Protein AF-M5XMI4-F1 (afdb_monomer_lite)

Radius of gyration: 26.59 Å; chains: 1; bounding box: 48×31×84 Å

Sequence (98 aa):
MRSLKWIIACLTLFVLSQSRGSVSTDLVEETCHKTTNYDLCVSSLKSDPRSSTADVKGLARIALDQTLTNSVDAQARIARLFNETSDEYTRKRLRIYL

Foldseek 3Di:
DVVVVVVVVVVVVVVVVPPPPPPPPQQQQVLLVPDPHNVCSNVQLVVDPQSNPDDPVRSVVSVVVSVVVVVVVVLVVLVVCLVPDPDPVSVVVSVVSD

pLDDT: mean 88.67, std 15.13, range [45.53, 98.5]

InterPro domains:
  IPR006501 Pectinesterase inhibitor domain [PF04043] (26-89)
  IPR006501 Pectinesterase inhibitor domain [TIGR01614] (7-94)
  IPR035513 Invertase/pectin methylesterase inhibitor domain superfamily [G3DSA:1.20.140.40] (23-97)
  IPR035513 Invertase/pectin methylesterase inhibitor domain superfamily [SSF101148] 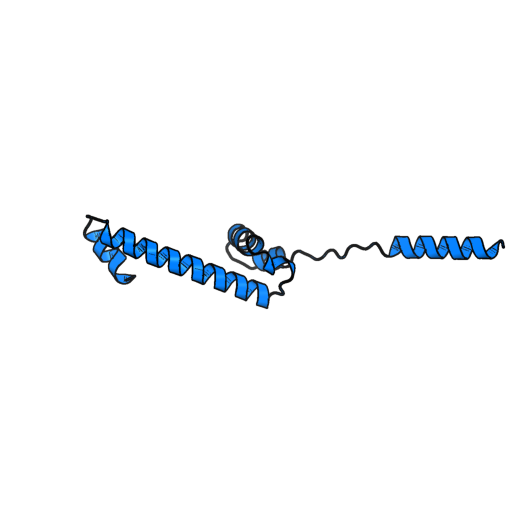(25-95)

Structure (mmCIF, N/CA/C/O backbone):
data_AF-M5XMI4-F1
#
_entry.id   AF-M5XMI4-F1
#
loop_
_atom_site.group_PDB
_atom_site.id
_atom_site.type_symbol
_atom_site.label_atom_id
_atom_site.label_alt_id
_atom_site.label_comp_id
_atom_site.label_asym_id
_atom_site.label_entity_id
_atom_site.label_seq_id
_atom_site.pdbx_PDB_ins_code
_atom_site.Cartn_x
_atom_site.Cartn_y
_atom_site.Cartn_z
_atom_site.occupancy
_atom_site.B_iso_or_equiv
_atom_site.auth_seq_id
_atom_site.auth_comp_id
_atom_site.auth_asym_id
_atom_site.auth_atom_id
_atom_site.pdbx_PDB_model_num
ATOM 1 N N . MET A 1 1 ? 24.336 -20.200 -56.105 1.00 56.19 1 MET A N 1
ATOM 2 C CA . MET A 1 1 ? 23.753 -21.232 -55.205 1.00 56.19 1 MET A CA 1
ATOM 3 C C . MET A 1 1 ? 24.583 -21.497 -53.949 1.00 56.19 1 MET A C 1
ATOM 5 O O . MET A 1 1 ? 24.004 -21.648 -52.883 1.00 56.19 1 MET A O 1
ATOM 9 N N . ARG A 1 2 ? 25.921 -21.549 -54.034 1.00 60.38 2 ARG A N 1
ATOM 10 C CA . ARG A 1 2 ? 26.793 -21.823 -52.876 1.00 60.38 2 ARG A CA 1
ATOM 11 C C . ARG A 1 2 ? 26.808 -20.677 -51.854 1.00 60.38 2 ARG A C 1
ATOM 13 O O . ARG A 1 2 ? 26.706 -20.948 -50.670 1.00 60.38 2 ARG A O 1
ATOM 20 N N . SER A 1 3 ? 26.823 -19.425 -52.316 1.00 64.56 3 SER A N 1
ATOM 21 C CA . SER A 1 3 ? 26.779 -18.195 -51.502 1.00 64.56 3 SER A CA 1
ATOM 22 C C . SER A 1 3 ? 25.441 -17.951 -50.790 1.00 64.56 3 SER A C 1
ATOM 24 O O . SER A 1 3 ? 25.423 -17.424 -49.684 1.00 64.56 3 SER A O 1
ATOM 26 N N . LEU A 1 4 ? 24.325 -18.403 -51.374 1.00 70.06 4 LEU A N 1
ATOM 27 C CA . LEU A 1 4 ? 22.985 -18.257 -50.790 1.00 70.06 4 LEU A CA 1
ATOM 28 C C . LEU A 1 4 ? 22.834 -19.063 -49.487 1.00 70.06 4 LEU A C 1
ATOM 30 O O . LEU A 1 4 ? 22.165 -18.620 -48.561 1.00 70.06 4 LEU A O 1
ATOM 34 N N . LYS A 1 5 ? 23.523 -20.208 -49.385 1.00 76.44 5 LYS A N 1
ATOM 35 C CA . LYS A 1 5 ? 23.541 -21.040 -48.172 1.00 76.44 5 LYS A CA 1
ATOM 36 C C . LYS A 1 5 ? 24.212 -20.336 -46.988 1.00 76.44 5 LYS A C 1
ATOM 38 O O . LYS A 1 5 ? 23.747 -20.485 -45.865 1.00 76.44 5 LYS A O 1
ATOM 43 N N . TRP A 1 6 ? 25.250 -19.535 -47.240 1.00 77.38 6 TRP A N 1
ATOM 44 C CA . TRP A 1 6 ? 25.931 -18.753 -46.201 1.00 77.38 6 TRP A CA 1
ATOM 45 C C . TRP A 1 6 ? 25.089 -17.566 -45.739 1.00 77.38 6 TRP A C 1
ATOM 47 O O . TRP A 1 6 ? 25.042 -17.282 -44.550 1.00 77.38 6 TRP A O 1
ATOM 57 N N . ILE A 1 7 ? 24.367 -16.920 -46.660 1.00 81.00 7 ILE A N 1
ATOM 58 C CA . ILE A 1 7 ? 23.439 -15.829 -46.329 1.00 81.00 7 ILE A CA 1
ATOM 59 C C . ILE A 1 7 ? 22.302 -16.345 -45.440 1.00 81.00 7 ILE A C 1
ATOM 61 O O . ILE A 1 7 ? 22.018 -15.739 -44.411 1.00 81.00 7 ILE A O 1
ATOM 65 N N . ILE A 1 8 ? 21.701 -17.490 -45.786 1.00 81.12 8 ILE A N 1
ATOM 66 C CA . ILE A 1 8 ? 20.649 -18.122 -44.976 1.00 81.12 8 ILE A CA 1
ATOM 67 C C . ILE A 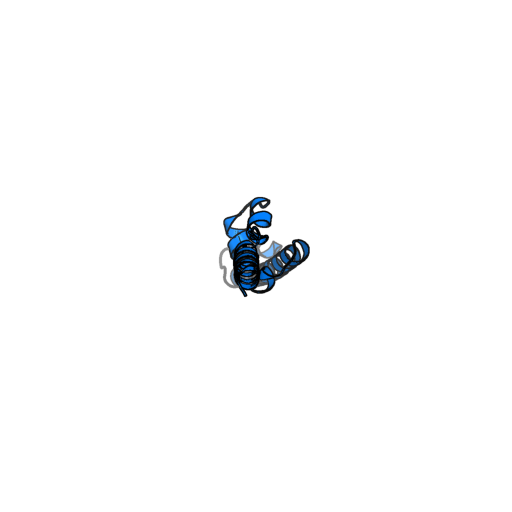1 8 ? 21.199 -18.535 -43.603 1.00 81.12 8 ILE A C 1
ATOM 69 O O . ILE A 1 8 ? 20.560 -18.252 -42.595 1.00 81.12 8 ILE A O 1
ATOM 73 N N . ALA A 1 9 ? 22.401 -19.120 -43.549 1.00 81.38 9 ALA A N 1
ATOM 74 C CA . ALA A 1 9 ? 23.050 -19.484 -42.289 1.00 81.38 9 ALA A CA 1
ATOM 75 C C . ALA A 1 9 ? 23.315 -18.256 -41.392 1.00 81.38 9 ALA A C 1
ATOM 77 O O . ALA A 1 9 ? 23.009 -18.282 -40.198 1.00 81.38 9 ALA A O 1
ATOM 78 N N . CYS A 1 10 ? 23.804 -17.151 -41.964 1.00 77.06 10 CYS A N 1
ATOM 79 C CA . CYS A 1 10 ? 24.004 -15.893 -41.242 1.00 77.06 10 CYS A CA 1
ATOM 80 C C . CYS A 1 10 ? 22.685 -15.285 -40.749 1.00 77.06 10 CYS A C 1
ATOM 82 O O . CYS A 1 10 ? 22.615 -14.845 -39.606 1.00 77.06 10 CYS A O 1
ATOM 84 N N . LEU A 1 11 ? 21.633 -15.296 -41.574 1.00 74.19 11 LEU A N 1
ATOM 85 C CA . LEU A 1 11 ? 20.298 -14.831 -41.183 1.00 74.19 11 LEU A CA 1
ATOM 86 C C . LEU A 1 11 ? 19.729 -15.664 -40.029 1.00 74.19 11 LEU A C 1
ATOM 88 O O . LEU A 1 11 ? 19.205 -15.096 -39.075 1.00 74.19 11 LEU A O 1
ATOM 92 N N . THR A 1 12 ? 19.892 -16.990 -40.055 1.00 71.06 12 THR A N 1
ATOM 93 C CA . THR A 1 12 ? 19.442 -17.862 -38.957 1.00 71.06 12 THR A CA 1
ATOM 94 C C . THR A 1 12 ? 20.230 -17.634 -37.664 1.00 71.06 12 THR A C 1
ATOM 96 O O . THR A 1 12 ? 19.638 -17.605 -36.588 1.00 71.06 12 THR A O 1
ATOM 99 N N . LEU A 1 13 ? 21.543 -17.392 -37.754 1.00 67.94 13 LEU A N 1
ATOM 100 C CA . LEU A 1 13 ? 22.385 -17.056 -36.600 1.00 67.94 13 LEU A CA 1
ATOM 101 C C . LEU A 1 13 ? 22.037 -15.680 -36.015 1.00 67.94 13 LEU A C 1
ATOM 103 O O . LEU A 1 13 ? 22.020 -15.515 -34.798 1.00 67.94 13 LEU A O 1
ATOM 107 N N . PHE A 1 14 ? 21.719 -14.703 -36.868 1.00 67.44 14 PHE A N 1
ATOM 108 C CA . PHE A 1 14 ? 21.311 -13.368 -36.436 1.00 67.44 14 PHE A CA 1
ATOM 109 C C . PHE A 1 14 ? 19.961 -13.398 -35.707 1.00 67.44 14 PHE A C 1
ATOM 111 O O . PHE A 1 14 ? 19.834 -12.792 -34.649 1.00 67.44 14 PHE A O 1
ATOM 118 N N . VAL A 1 15 ? 18.985 -14.168 -36.204 1.00 66.06 15 VAL A N 1
ATOM 119 C CA . VAL A 1 15 ? 17.677 -14.346 -35.544 1.00 66.06 15 VAL A CA 1
ATOM 120 C C . VAL A 1 15 ? 17.812 -15.048 -34.184 1.00 66.06 15 VAL A C 1
ATOM 122 O O . VAL A 1 15 ? 17.158 -14.636 -33.229 1.00 66.06 15 VAL A O 1
ATOM 125 N N . LEU A 1 16 ? 18.703 -16.040 -34.053 1.00 58.75 16 LEU A N 1
ATOM 126 C CA . LEU A 1 16 ? 18.988 -16.712 -32.773 1.00 58.75 16 LEU A CA 1
ATOM 127 C C . LEU A 1 16 ? 19.711 -15.806 -31.756 1.00 58.75 16 LEU A C 1
ATOM 129 O O . LEU A 1 16 ? 19.562 -15.997 -30.554 1.00 58.75 16 LEU A O 1
ATOM 133 N N . SER A 1 17 ? 20.465 -14.801 -32.211 1.00 60.72 17 SER A N 1
ATOM 134 C CA . SER A 1 17 ? 21.152 -13.836 -31.332 1.00 60.72 17 SER A CA 1
ATOM 135 C C . SER A 1 17 ? 20.193 -12.825 -30.678 1.00 60.72 17 SER A C 1
ATOM 137 O O . SER A 1 17 ? 20.503 -12.239 -29.638 1.00 60.72 17 SER A O 1
ATOM 139 N N . GLN A 1 18 ? 19.007 -12.629 -31.266 1.00 59.38 18 GLN A N 1
ATOM 140 C CA . GLN A 1 18 ? 18.020 -11.636 -30.828 1.00 59.38 18 GLN A CA 1
ATOM 141 C C . GLN A 1 18 ? 17.128 -12.122 -29.675 1.00 59.38 18 GLN A C 1
ATOM 143 O O . GLN A 1 18 ? 16.389 -11.319 -29.111 1.00 59.38 18 GLN A O 1
ATOM 148 N N . SER A 1 19 ? 17.214 -13.390 -29.253 1.00 52.19 19 SER A N 1
ATOM 149 C CA . SER A 1 19 ? 16.505 -13.889 -28.066 1.00 52.19 19 SER A CA 1
ATOM 150 C C . SER A 1 19 ? 17.213 -13.493 -26.764 1.00 52.19 19 SER A C 1
ATOM 152 O O . SER A 1 19 ? 17.394 -14.308 -25.860 1.00 52.19 19 SER A O 1
ATOM 154 N N . ARG A 1 20 ? 17.633 -12.230 -26.645 1.00 51.34 20 ARG A N 1
ATOM 155 C CA . ARG A 1 20 ? 17.868 -11.631 -25.331 1.00 51.34 20 ARG A CA 1
ATOM 156 C C . ARG A 1 20 ? 16.496 -11.260 -24.799 1.00 51.34 20 ARG A C 1
ATOM 158 O O . ARG A 1 20 ? 15.991 -10.180 -25.090 1.00 51.34 20 ARG A O 1
ATOM 165 N N . GLY A 1 21 ? 15.878 -12.179 -24.057 1.00 50.78 21 GLY A N 1
ATOM 166 C CA . GLY A 1 21 ? 14.792 -11.798 -23.164 1.00 50.78 21 GLY A CA 1
ATOM 167 C C . GLY A 1 21 ? 15.299 -10.627 -22.333 1.00 50.78 21 GLY A C 1
ATOM 168 O O . GLY A 1 21 ? 16.348 -10.734 -21.696 1.00 50.78 21 GLY A O 1
ATOM 169 N N . SER A 1 22 ? 14.628 -9.481 -22.424 1.00 47.09 22 SER A N 1
ATOM 170 C CA . SER A 1 22 ? 14.888 -8.380 -21.511 1.00 47.09 22 SER A CA 1
ATOM 171 C C . SER A 1 22 ? 14.749 -8.955 -20.110 1.00 47.09 22 SER A C 1
ATOM 173 O O . SER A 1 22 ? 13.662 -9.398 -19.741 1.00 47.09 22 SER A O 1
ATOM 175 N N . VAL A 1 23 ? 15.834 -8.984 -19.339 1.00 45.53 23 VAL A N 1
ATOM 176 C CA . VAL A 1 23 ? 15.724 -9.114 -17.889 1.00 45.53 23 VAL A CA 1
ATOM 177 C C . VAL A 1 23 ? 15.093 -7.800 -17.442 1.00 45.53 23 VAL A C 1
ATOM 179 O O . VAL A 1 23 ? 15.787 -6.856 -17.083 1.00 45.53 23 VAL A O 1
ATOM 182 N N . SER A 1 24 ? 13.775 -7.678 -17.599 1.00 55.78 24 SER A N 1
ATOM 183 C CA . SER A 1 24 ? 13.019 -6.663 -16.893 1.00 55.78 24 SER A CA 1
ATOM 184 C C . SER A 1 24 ? 13.105 -7.093 -15.441 1.00 55.78 24 SER A C 1
ATOM 186 O O . SER A 1 24 ? 12.424 -8.033 -15.034 1.00 55.78 24 SER A O 1
ATOM 188 N N . THR A 1 25 ? 14.015 -6.483 -14.685 1.00 63.19 25 THR A N 1
ATOM 189 C CA . THR A 1 25 ? 13.924 -6.504 -13.229 1.00 63.19 25 THR A CA 1
ATOM 190 C C . THR A 1 25 ? 12.493 -6.134 -12.877 1.00 63.19 25 THR A C 1
ATOM 192 O O . THR A 1 25 ? 11.980 -5.130 -13.376 1.00 63.19 25 THR A O 1
ATOM 195 N N . ASP A 1 26 ? 11.825 -6.994 -12.112 1.00 88.25 26 ASP A N 1
ATOM 196 C CA . ASP A 1 26 ? 10.454 -6.754 -11.689 1.00 88.25 26 ASP A CA 1
ATOM 197 C C . ASP A 1 26 ? 10.431 -5.419 -10.933 1.00 88.25 26 ASP A C 1
ATOM 199 O O . ASP A 1 26 ? 11.013 -5.287 -9.854 1.00 88.25 26 ASP A O 1
ATOM 203 N N . LEU A 1 27 ? 9.815 -4.397 -11.536 1.00 95.31 27 LEU A N 1
ATOM 204 C CA . LEU A 1 27 ? 9.789 -3.050 -10.970 1.00 95.31 27 LEU A CA 1
ATOM 205 C C . LEU A 1 27 ? 9.086 -3.044 -9.607 1.00 95.31 27 LEU A C 1
ATOM 207 O O . LEU A 1 27 ? 9.394 -2.197 -8.764 1.00 95.31 27 LEU A O 1
ATOM 211 N N . VAL A 1 28 ? 8.185 -4.005 -9.368 1.00 96.31 28 VAL A N 1
ATOM 212 C CA . VAL A 1 28 ? 7.585 -4.229 -8.052 1.00 96.31 28 VAL A CA 1
ATOM 213 C C . VAL A 1 28 ? 8.663 -4.619 -7.049 1.00 96.31 28 VAL A C 1
ATOM 215 O O . VAL A 1 28 ? 8.751 -3.995 -5.996 1.00 96.31 28 VAL A O 1
ATOM 218 N N . GLU A 1 29 ? 9.521 -5.585 -7.372 1.00 96.56 29 GLU A N 1
ATOM 219 C CA . GLU A 1 29 ? 10.593 -6.037 -6.475 1.00 96.56 29 GLU A CA 1
ATOM 220 C C . GLU A 1 29 ? 11.605 -4.918 -6.203 1.00 96.56 29 GLU A C 1
ATOM 222 O O . GLU A 1 29 ? 11.947 -4.661 -5.046 1.00 96.56 29 GLU A O 1
ATOM 227 N N . GLU A 1 30 ? 12.014 -4.171 -7.235 1.00 96.19 30 GLU A N 1
ATOM 228 C CA . GLU A 1 30 ? 12.928 -3.033 -7.066 1.00 96.19 30 GLU A CA 1
ATOM 229 C C . GLU A 1 30 ? 12.323 -1.933 -6.179 1.00 96.19 30 GLU A C 1
ATOM 231 O O . GLU A 1 30 ? 12.998 -1.358 -5.319 1.00 96.19 30 GLU A O 1
ATOM 236 N N . THR A 1 31 ? 11.035 -1.640 -6.370 1.00 96.38 31 THR A N 1
ATOM 237 C CA . THR A 1 31 ? 10.312 -0.662 -5.553 1.00 96.38 31 THR A CA 1
ATOM 238 C C . THR A 1 31 ? 10.196 -1.154 -4.112 1.00 96.38 31 THR A C 1
ATOM 240 O O . THR A 1 31 ? 10.486 -0.400 -3.183 1.00 96.38 31 THR A O 1
ATOM 243 N N . CYS A 1 32 ? 9.844 -2.424 -3.907 1.00 97.06 32 CYS A N 1
ATOM 244 C CA . CYS A 1 32 ? 9.637 -2.994 -2.582 1.00 97.06 32 CYS A CA 1
ATOM 245 C C . CYS A 1 32 ? 10.923 -3.117 -1.766 1.00 97.06 32 CYS A C 1
ATOM 247 O O . CYS A 1 32 ? 10.872 -2.942 -0.547 1.00 97.06 32 CY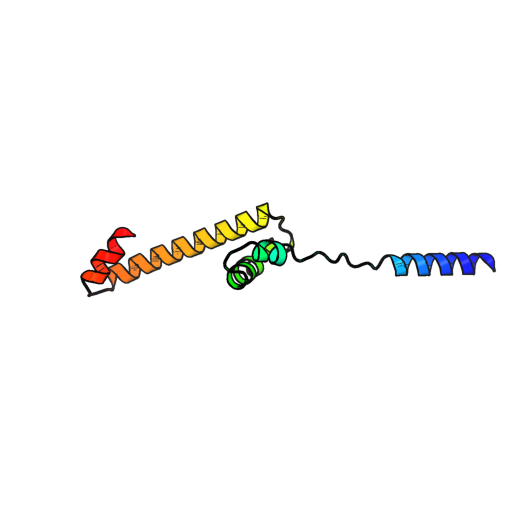S A O 1
ATOM 249 N N . HIS A 1 33 ? 12.084 -3.306 -2.401 1.00 97.56 33 HIS A N 1
ATOM 250 C CA . HIS A 1 33 ? 13.383 -3.252 -1.719 1.00 97.56 33 HIS A CA 1
ATOM 251 C C . HIS A 1 33 ? 13.691 -1.891 -1.080 1.00 97.56 33 HIS A C 1
ATOM 253 O O . HIS A 1 33 ? 14.507 -1.817 -0.164 1.00 97.56 33 HIS A O 1
ATOM 259 N N . LYS A 1 34 ? 13.032 -0.816 -1.532 1.00 97.12 34 LYS A N 1
ATOM 260 C CA . LYS A 1 34 ? 13.173 0.539 -0.974 1.00 97.12 34 LYS A CA 1
ATOM 261 C C . LYS A 1 34 ? 12.160 0.829 0.141 1.00 97.12 34 LYS A C 1
ATOM 263 O O . LYS A 1 34 ? 12.136 1.939 0.666 1.00 97.12 34 LYS A O 1
ATOM 268 N N . THR A 1 35 ? 11.314 -0.138 0.497 1.00 96.44 35 THR A N 1
ATOM 269 C CA . THR A 1 35 ? 10.308 -0.002 1.559 1.00 96.44 35 THR A CA 1
ATOM 270 C C . THR A 1 35 ? 10.774 -0.648 2.860 1.00 96.44 35 THR A C 1
ATOM 272 O O . THR A 1 35 ? 11.689 -1.465 2.880 1.00 96.44 35 THR A O 1
ATOM 275 N N . THR A 1 36 ? 10.124 -0.299 3.969 1.00 97.62 36 THR A N 1
ATOM 276 C CA . THR A 1 36 ? 10.420 -0.878 5.289 1.00 97.62 36 THR A CA 1
ATOM 277 C C . THR A 1 36 ? 9.891 -2.301 5.463 1.00 97.62 36 THR A C 1
ATOM 279 O O . THR A 1 36 ? 10.359 -3.011 6.348 1.00 97.62 36 THR A O 1
ATOM 282 N N . ASN A 1 37 ? 8.918 -2.724 4.650 1.00 97.75 37 ASN A N 1
ATOM 283 C CA . ASN A 1 37 ? 8.335 -4.059 4.708 1.00 97.75 37 ASN A CA 1
ATOM 284 C C . ASN A 1 37 ? 8.183 -4.627 3.293 1.00 97.75 37 ASN A C 1
ATOM 286 O O . ASN A 1 37 ? 7.172 -4.415 2.621 1.00 97.75 37 ASN A O 1
ATOM 290 N N . TYR A 1 38 ? 9.221 -5.345 2.867 1.00 97.88 38 TYR A N 1
ATOM 291 C CA . TYR A 1 38 ? 9.326 -5.924 1.534 1.00 97.88 38 TYR A CA 1
ATOM 292 C C . TYR A 1 38 ? 8.172 -6.886 1.220 1.00 97.88 38 TYR A C 1
ATOM 294 O O . TYR A 1 38 ? 7.488 -6.706 0.215 1.00 97.88 38 TYR A O 1
ATOM 302 N N . ASP A 1 39 ? 7.907 -7.858 2.096 1.00 98.25 39 ASP A N 1
ATOM 303 C CA . ASP A 1 39 ? 6.906 -8.903 1.847 1.00 98.25 39 ASP A CA 1
ATOM 304 C C . ASP A 1 39 ? 5.488 -8.328 1.766 1.00 98.25 39 ASP A C 1
ATOM 306 O O . ASP A 1 39 ? 4.697 -8.705 0.894 1.00 98.25 39 ASP A O 1
ATOM 310 N N . LEU A 1 40 ? 5.168 -7.362 2.637 1.00 97.25 40 LEU A N 1
ATOM 311 C CA . LEU A 1 40 ? 3.893 -6.652 2.572 1.00 97.25 40 LEU A CA 1
ATOM 312 C C . LEU A 1 40 ? 3.776 -5.855 1.272 1.00 97.25 40 LEU A C 1
ATOM 314 O O . LEU A 1 40 ? 2.726 -5.885 0.636 1.00 97.25 40 LEU A O 1
ATOM 318 N N . CYS A 1 41 ? 4.837 -5.163 0.859 1.00 98.00 41 CYS A N 1
ATOM 319 C CA . CYS A 1 41 ? 4.841 -4.410 -0.391 1.00 98.00 41 CYS A CA 1
ATOM 320 C C . CYS A 1 41 ? 4.622 -5.328 -1.602 1.00 98.00 41 CYS A C 1
ATOM 322 O O . CYS A 1 41 ? 3.733 -5.064 -2.412 1.00 98.00 41 CYS A O 1
ATOM 324 N N . VAL A 1 42 ? 5.372 -6.431 -1.700 1.00 97.81 42 VAL A N 1
ATOM 325 C CA . VAL A 1 42 ? 5.276 -7.368 -2.828 1.00 97.81 42 VAL A CA 1
ATOM 326 C C . VAL A 1 42 ? 3.889 -7.995 -2.883 1.00 97.81 42 VAL A C 1
ATOM 328 O O . VAL A 1 42 ? 3.264 -7.982 -3.940 1.00 97.81 42 VAL A O 1
ATOM 331 N N . SER A 1 43 ? 3.380 -8.502 -1.758 1.00 97.69 43 SER A N 1
ATOM 332 C CA . SER A 1 43 ? 2.040 -9.101 -1.709 1.00 97.69 43 SER A CA 1
ATOM 333 C C . SER A 1 43 ? 0.931 -8.095 -2.031 1.00 97.69 43 SER A C 1
ATOM 335 O O . SER A 1 43 ? -0.007 -8.445 -2.742 1.00 97.69 43 SER A O 1
ATOM 337 N N . SER A 1 44 ? 1.059 -6.845 -1.573 1.00 97.25 44 SER A N 1
ATOM 338 C CA . SER A 1 44 ? 0.068 -5.790 -1.824 1.00 97.25 44 SER A CA 1
ATOM 339 C C . SER A 1 44 ? 0.079 -5.292 -3.267 1.00 97.25 44 SER A C 1
ATOM 341 O O . SER A 1 44 ? -0.975 -4.998 -3.813 1.00 97.25 44 SER A O 1
ATOM 343 N N . LEU A 1 45 ? 1.251 -5.168 -3.897 1.00 97.62 45 LEU A N 1
ATOM 344 C CA . LEU A 1 45 ? 1.337 -4.704 -5.283 1.00 97.62 45 LEU A CA 1
ATOM 345 C C . LEU A 1 45 ? 1.032 -5.833 -6.270 1.00 97.62 45 LEU A C 1
ATOM 347 O O . LEU A 1 45 ? 0.290 -5.614 -7.223 1.00 97.62 45 LEU A O 1
ATOM 351 N N . LYS A 1 46 ? 1.545 -7.052 -6.051 1.00 96.31 46 LYS A N 1
ATOM 352 C CA . LYS A 1 46 ? 1.297 -8.187 -6.960 1.00 96.31 46 LYS A CA 1
ATOM 353 C C . LYS A 1 46 ? -0.151 -8.696 -6.919 1.00 96.31 46 LYS A C 1
ATOM 355 O O . LYS A 1 46 ? -0.545 -9.407 -7.839 1.00 96.31 46 LYS A O 1
ATOM 360 N N . SER A 1 47 ? -0.944 -8.344 -5.902 1.00 96.88 47 SER A N 1
ATOM 361 C CA . SER A 1 47 ? -2.380 -8.657 -5.872 1.00 96.88 47 SER A CA 1
ATOM 362 C C . SER A 1 47 ? -3.204 -7.802 -6.844 1.00 96.88 47 SER A C 1
ATOM 364 O O . SER A 1 47 ? -4.288 -8.226 -7.244 1.00 96.88 47 SER A O 1
ATOM 366 N N . ASP A 1 48 ? -2.694 -6.637 -7.261 1.00 97.31 48 ASP A N 1
ATOM 367 C CA 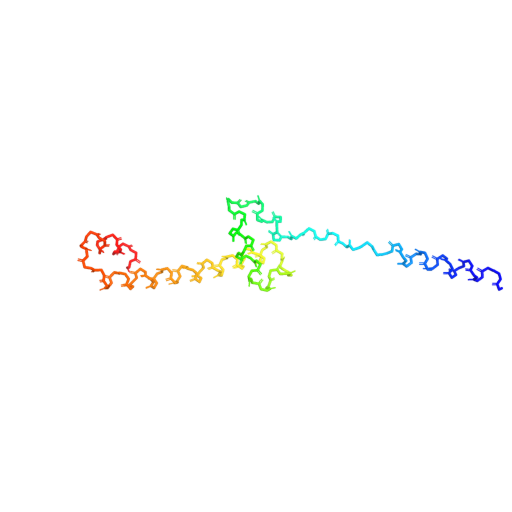. ASP A 1 48 ? -3.338 -5.783 -8.256 1.00 97.31 48 ASP A CA 1
ATOM 368 C C . ASP A 1 48 ? -2.783 -6.084 -9.665 1.00 97.31 48 ASP A C 1
ATOM 370 O O . ASP A 1 48 ? -1.591 -5.872 -9.924 1.00 97.31 48 ASP A O 1
ATOM 374 N N . PRO A 1 49 ? -3.617 -6.535 -10.623 1.00 96.19 49 PRO A N 1
ATOM 375 C CA . PRO A 1 49 ? -3.159 -6.866 -11.974 1.00 96.19 49 PRO A CA 1
ATOM 376 C C . PRO A 1 49 ? -2.551 -5.670 -12.726 1.00 96.19 49 PRO A C 1
ATOM 378 O O . PRO A 1 49 ? -1.727 -5.869 -13.626 1.00 96.19 49 PRO A O 1
ATOM 381 N N . ARG A 1 50 ? -2.900 -4.427 -12.351 1.00 95.88 50 ARG A N 1
ATOM 382 C CA . ARG A 1 50 ? -2.349 -3.196 -12.946 1.00 95.88 50 ARG A CA 1
ATOM 383 C C . ARG A 1 50 ? -0.843 -3.054 -12.702 1.00 95.88 50 ARG A C 1
ATOM 385 O O . ARG A 1 50 ? -0.173 -2.378 -13.481 1.00 95.88 50 ARG A O 1
ATOM 392 N N . SER A 1 51 ? -0.298 -3.707 -11.673 1.00 96.38 51 SER A N 1
ATOM 393 C CA . SER A 1 51 ? 1.126 -3.637 -11.321 1.00 96.38 51 SER A CA 1
ATOM 394 C C . SER A 1 51 ? 2.046 -4.206 -12.400 1.00 96.38 51 SER A C 1
ATOM 396 O O . SER A 1 51 ? 3.174 -3.746 -12.534 1.00 96.38 51 SER A O 1
ATOM 398 N N . SER A 1 52 ? 1.559 -5.151 -13.212 1.00 94.31 52 SER A N 1
ATOM 399 C CA . SER A 1 52 ? 2.345 -5.804 -14.274 1.00 94.31 52 SER A CA 1
ATOM 400 C C . SER A 1 52 ? 2.863 -4.846 -15.356 1.00 94.31 52 SER A C 1
ATOM 402 O O . SER A 1 52 ? 3.879 -5.124 -15.990 1.00 94.31 52 SER A O 1
ATOM 404 N N . THR A 1 53 ? 2.184 -3.715 -15.562 1.00 94.25 53 THR A N 1
ATOM 405 C CA . THR A 1 53 ? 2.529 -2.710 -16.582 1.00 94.25 53 THR A CA 1
ATOM 406 C C . THR A 1 53 ? 2.750 -1.315 -15.999 1.00 94.25 53 THR A C 1
ATOM 408 O O . THR A 1 53 ? 2.875 -0.347 -16.748 1.00 94.25 53 THR A O 1
ATOM 411 N N . ALA A 1 54 ? 2.724 -1.174 -14.673 1.00 96.12 54 ALA A N 1
ATOM 412 C CA . ALA A 1 54 ? 2.831 0.116 -14.007 1.00 96.12 54 ALA A CA 1
ATOM 413 C C . ALA A 1 54 ? 4.282 0.620 -13.983 1.00 96.12 54 ALA A C 1
ATOM 415 O O . ALA A 1 54 ? 5.212 -0.151 -13.768 1.00 96.12 54 ALA A O 1
ATOM 416 N N . ASP A 1 55 ? 4.471 1.932 -14.142 1.00 95.69 55 ASP A N 1
ATOM 417 C CA . ASP A 1 55 ? 5.708 2.601 -13.735 1.00 95.69 55 ASP A CA 1
ATOM 418 C C . ASP A 1 55 ? 5.691 2.877 -12.216 1.00 95.69 55 ASP A C 1
ATOM 420 O O . ASP A 1 55 ? 4.706 2.605 -11.528 1.00 95.69 55 ASP A O 1
ATOM 424 N N . VAL A 1 56 ? 6.756 3.468 -11.665 1.00 95.38 56 VAL A N 1
ATOM 425 C CA . VAL A 1 56 ? 6.839 3.762 -10.218 1.00 95.38 56 VAL A CA 1
ATOM 426 C C . VAL A 1 56 ? 5.685 4.660 -9.740 1.00 95.38 56 VAL A C 1
ATOM 428 O O . VAL A 1 56 ? 5.184 4.488 -8.629 1.00 95.38 56 VAL A O 1
ATOM 431 N N . LYS A 1 57 ? 5.213 5.600 -10.572 1.00 97.44 57 LYS A N 1
ATOM 432 C CA . LYS A 1 57 ? 4.059 6.451 -10.232 1.00 97.44 57 LYS A CA 1
ATOM 433 C C . LYS A 1 57 ? 2.758 5.648 -10.231 1.00 97.44 57 LYS A C 1
ATOM 435 O O . LYS A 1 57 ? 1.902 5.883 -9.382 1.00 97.44 57 LYS A O 1
ATOM 440 N N . GLY A 1 58 ? 2.607 4.711 -11.162 1.00 97.94 58 GLY A N 1
ATOM 441 C CA . GLY A 1 58 ? 1.516 3.747 -11.205 1.00 97.94 58 GLY A CA 1
ATOM 442 C C . GLY A 1 58 ? 1.502 2.853 -9.968 1.00 97.94 58 GLY A C 1
ATOM 443 O O . GLY A 1 58 ? 0.468 2.762 -9.314 1.00 97.94 58 GLY A O 1
ATOM 444 N N . LEU A 1 59 ? 2.652 2.294 -9.578 1.00 97.75 59 LEU A N 1
ATOM 445 C CA . LEU A 1 59 ? 2.787 1.496 -8.354 1.00 97.75 59 LEU A CA 1
ATOM 446 C C . LEU A 1 59 ? 2.437 2.311 -7.100 1.00 97.75 59 LEU A C 1
ATOM 448 O O . LEU A 1 59 ? 1.735 1.817 -6.222 1.00 97.75 59 LEU A O 1
ATOM 452 N N . ALA A 1 60 ? 2.842 3.583 -7.037 1.00 97.75 60 ALA A N 1
ATOM 453 C CA . ALA A 1 60 ? 2.462 4.469 -5.937 1.00 97.75 60 ALA A CA 1
ATOM 454 C C . ALA A 1 60 ? 0.942 4.704 -5.866 1.00 97.75 60 ALA A C 1
ATOM 456 O O . ALA A 1 60 ? 0.372 4.697 -4.778 1.00 97.75 60 ALA A O 1
ATOM 457 N N . ARG A 1 61 ? 0.264 4.876 -7.010 1.00 98.50 61 ARG A N 1
ATOM 458 C CA . ARG A 1 61 ? -1.205 4.997 -7.050 1.00 98.50 61 ARG A CA 1
ATOM 459 C C . ARG A 1 61 ? -1.891 3.719 -6.578 1.00 98.50 61 ARG A C 1
ATOM 461 O O . ARG A 1 61 ? -2.801 3.804 -5.766 1.00 98.50 61 ARG A O 1
ATOM 468 N N . ILE A 1 62 ? -1.415 2.558 -7.022 1.00 98.38 62 ILE A N 1
ATOM 469 C CA . ILE A 1 62 ? -1.934 1.254 -6.584 1.00 98.38 62 ILE A CA 1
ATOM 470 C C . ILE A 1 62 ? -1.787 1.101 -5.063 1.00 98.38 62 ILE A C 1
ATOM 472 O O . ILE A 1 62 ? -2.745 0.752 -4.377 1.00 98.38 62 ILE A O 1
ATOM 476 N N . ALA A 1 63 ? -0.620 1.443 -4.508 1.00 97.62 63 ALA A N 1
ATOM 477 C CA . ALA A 1 63 ? -0.394 1.408 -3.063 1.00 97.62 63 ALA A CA 1
ATOM 478 C C . ALA A 1 63 ? -1.340 2.347 -2.289 1.00 97.62 63 ALA A C 1
ATOM 480 O O . ALA A 1 63 ? -1.817 1.994 -1.207 1.00 97.62 63 ALA A O 1
ATOM 481 N N . LEU A 1 64 ? -1.638 3.531 -2.835 1.00 98.31 64 LEU A N 1
ATOM 482 C CA . LEU A 1 64 ? -2.593 4.473 -2.246 1.00 98.31 64 LEU A CA 1
ATOM 483 C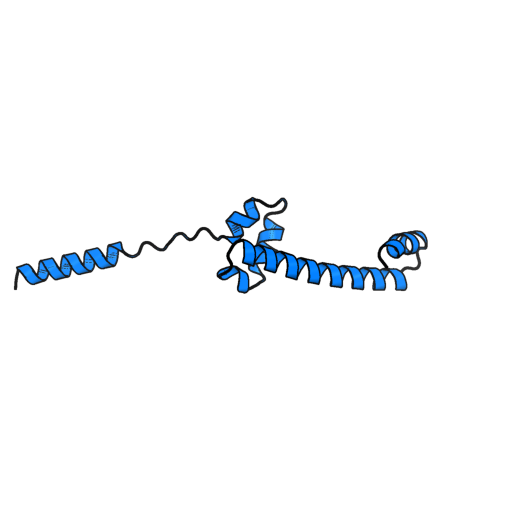 C . LEU A 1 64 ? -4.035 3.950 -2.311 1.00 98.31 64 LEU A C 1
ATOM 485 O O . LEU A 1 64 ? -4.732 4.021 -1.301 1.00 98.31 64 LEU A O 1
ATOM 489 N N . ASP A 1 65 ? -4.461 3.381 -3.442 1.00 98.19 65 ASP A N 1
ATOM 490 C CA . ASP A 1 65 ? -5.790 2.769 -3.601 1.00 98.19 65 ASP A CA 1
ATOM 491 C C . ASP A 1 65 ? -6.005 1.642 -2.570 1.00 98.19 65 ASP A C 1
ATOM 493 O O . ASP A 1 65 ? -7.035 1.583 -1.888 1.00 98.19 65 ASP A O 1
ATOM 497 N N . GLN A 1 66 ? -5.001 0.774 -2.395 1.00 96.94 66 GLN A N 1
ATOM 498 C CA . GLN A 1 66 ? -5.053 -0.306 -1.407 1.00 96.94 66 GLN A CA 1
ATOM 499 C C . GLN A 1 66 ? -5.067 0.239 0.027 1.00 96.94 66 GLN A C 1
ATOM 501 O O . GLN A 1 66 ? -5.808 -0.255 0.878 1.00 96.94 66 GLN A O 1
ATOM 506 N N . THR A 1 67 ? -4.278 1.280 0.302 1.00 97.31 67 THR A N 1
ATOM 507 C CA . THR A 1 67 ? -4.247 1.941 1.615 1.00 97.31 67 THR A CA 1
ATOM 508 C C . THR A 1 67 ? -5.598 2.559 1.956 1.00 97.31 67 THR A C 1
ATOM 510 O O . THR A 1 67 ? -6.067 2.413 3.086 1.00 97.31 67 THR A O 1
ATOM 513 N N . LEU A 1 68 ? -6.247 3.216 0.992 1.00 98.25 68 LEU A N 1
ATOM 514 C CA . LEU A 1 68 ? -7.584 3.779 1.161 1.00 98.25 68 LEU A CA 1
ATOM 515 C C . LEU A 1 68 ? -8.603 2.681 1.479 1.00 98.25 68 LEU A C 1
ATOM 517 O O . LEU A 1 68 ? -9.333 2.803 2.460 1.00 98.25 68 LEU A O 1
ATOM 521 N N . THR A 1 69 ? -8.594 1.592 0.708 1.00 97.56 69 THR A N 1
ATOM 522 C CA . THR A 1 69 ? -9.472 0.431 0.929 1.00 97.56 69 THR A CA 1
ATOM 523 C C . THR A 1 69 ? -9.291 -0.136 2.339 1.00 97.56 69 THR A C 1
ATOM 525 O O . THR A 1 69 ? -10.244 -0.199 3.114 1.00 97.56 69 THR A O 1
ATOM 528 N N . ASN A 1 70 ? -8.048 -0.431 2.728 1.00 96.69 70 ASN A N 1
ATOM 529 C CA . ASN A 1 70 ? -7.734 -0.971 4.051 1.00 96.69 70 ASN A CA 1
ATOM 530 C C . ASN A 1 70 ? -8.114 -0.003 5.184 1.00 96.69 70 ASN A C 1
ATOM 532 O O . ASN A 1 70 ? -8.512 -0.441 6.262 1.00 96.69 70 ASN A O 1
ATOM 536 N N . SER A 1 71 ? -7.990 1.309 4.959 1.00 97.94 71 SER A N 1
ATOM 537 C CA . SER A 1 71 ? -8.343 2.334 5.950 1.00 97.94 71 SER A CA 1
ATOM 538 C C . SER A 1 71 ? -9.854 2.421 6.157 1.00 97.94 71 SER A C 1
ATOM 540 O O . SER A 1 71 ? -10.306 2.517 7.296 1.00 97.94 71 SER A O 1
ATOM 542 N N . VAL A 1 72 ? -10.641 2.335 5.081 1.00 98.19 72 VAL A N 1
ATOM 543 C CA . VAL A 1 72 ? -12.109 2.278 5.155 1.00 98.19 72 VAL A CA 1
ATOM 544 C C . VAL A 1 72 ? -12.564 1.011 5.882 1.00 98.19 72 VAL A C 1
ATOM 546 O O . VAL A 1 72 ? -13.407 1.087 6.779 1.00 98.19 72 VAL A O 1
ATOM 549 N N . ASP A 1 73 ? -11.960 -0.137 5.576 1.00 98.12 73 ASP A N 1
ATOM 550 C CA . ASP A 1 73 ? -12.263 -1.397 6.261 1.00 98.12 73 ASP A CA 1
ATOM 551 C C . ASP A 1 73 ? -11.889 -1.347 7.748 1.00 98.12 73 ASP A C 1
ATOM 553 O O . ASP A 1 73 ? -12.661 -1.779 8.613 1.00 98.12 73 ASP A O 1
ATOM 557 N N . ALA A 1 74 ? -10.728 -0.771 8.074 1.00 97.88 74 ALA A N 1
ATOM 558 C CA . ALA A 1 74 ? -10.304 -0.559 9.452 1.00 97.88 74 ALA A CA 1
ATOM 559 C C . ALA A 1 74 ? -11.279 0.359 10.204 1.00 97.88 74 ALA A C 1
ATOM 561 O O . ALA A 1 74 ? -11.675 0.034 11.324 1.00 97.88 74 ALA A O 1
ATOM 562 N N . GLN A 1 75 ? -11.727 1.452 9.579 1.00 98.06 75 GLN A N 1
ATOM 563 C CA . GLN A 1 75 ? -12.715 2.375 10.139 1.00 98.06 75 GLN A CA 1
ATOM 564 C C . GLN A 1 75 ? -14.044 1.667 10.433 1.00 98.06 75 GLN A C 1
ATOM 566 O O . GLN A 1 75 ? -14.592 1.780 11.533 1.00 98.06 75 GLN A O 1
ATOM 571 N N . ALA A 1 76 ? -14.545 0.879 9.479 1.00 98.12 76 ALA A N 1
ATOM 572 C CA . ALA A 1 76 ? -15.764 0.097 9.657 1.00 98.12 76 ALA A CA 1
ATOM 573 C C . ALA A 1 76 ? -15.618 -0.924 10.796 1.00 98.12 76 ALA A C 1
ATOM 575 O O . ALA A 1 76 ? -16.536 -1.108 11.600 1.00 98.12 76 ALA A O 1
ATOM 576 N N . ARG A 1 77 ? -14.449 -1.564 10.909 1.00 98.00 77 ARG A N 1
ATOM 577 C CA . ARG A 1 77 ? -14.153 -2.501 11.997 1.00 98.00 77 ARG A CA 1
ATOM 578 C C . ARG A 1 77 ? -14.098 -1.808 13.357 1.00 98.00 77 ARG A C 1
ATOM 580 O O . ARG A 1 77 ? -14.650 -2.342 14.314 1.00 98.00 77 ARG A O 1
ATOM 587 N N . ILE A 1 78 ? -13.482 -0.631 13.450 1.00 98.12 78 ILE A N 1
ATOM 588 C CA . ILE A 1 78 ? -13.458 0.186 14.672 1.00 98.12 78 ILE A CA 1
ATOM 589 C C . ILE A 1 78 ? -14.884 0.538 15.107 1.00 98.12 78 ILE A C 1
ATOM 591 O O . ILE A 1 78 ? -15.217 0.359 16.277 1.00 98.12 78 ILE A O 1
ATOM 595 N N . ALA A 1 79 ? -15.742 0.969 14.177 1.00 98.06 79 ALA A N 1
ATOM 596 C CA . ALA A 1 79 ? -17.137 1.293 14.474 1.00 98.06 79 ALA A CA 1
ATOM 597 C C . ALA A 1 79 ? -17.918 0.084 15.015 1.00 98.06 79 ALA A C 1
ATOM 599 O O . ALA A 1 79 ? -18.650 0.210 15.997 1.00 98.06 79 ALA A O 1
ATOM 600 N N . ARG A 1 80 ? -17.721 -1.104 14.426 1.00 98.06 80 ARG A N 1
ATOM 601 C CA . ARG A 1 80 ? -18.317 -2.352 14.936 1.00 98.06 80 ARG A CA 1
ATOM 602 C C . ARG A 1 80 ? -17.833 -2.668 16.348 1.00 98.06 80 ARG A C 1
ATOM 604 O O . ARG A 1 80 ? -18.650 -2.827 17.247 1.00 98.06 80 ARG A O 1
ATOM 611 N N . LEU A 1 81 ? -16.517 -2.659 16.562 1.00 98.00 81 LEU A N 1
ATOM 612 C CA . LEU A 1 81 ? -15.922 -2.933 17.873 1.00 98.00 81 LEU A CA 1
ATOM 613 C C . LEU A 1 81 ? -16.395 -1.945 18.947 1.00 98.00 81 LEU A C 1
ATOM 615 O O . LEU A 1 81 ? -16.601 -2.340 20.091 1.00 98.00 81 LEU A O 1
ATOM 619 N N . PHE A 1 82 ? -16.587 -0.673 18.594 1.00 97.94 82 PHE A N 1
ATOM 620 C CA . PHE A 1 82 ? -17.104 0.337 19.514 1.00 97.94 82 PHE A CA 1
ATOM 621 C C . PHE A 1 82 ? -18.548 0.052 19.945 1.00 97.94 82 PHE A C 1
ATOM 623 O O . PHE A 1 82 ? -18.869 0.204 21.125 1.00 97.94 82 PHE A O 1
ATOM 630 N N . ASN A 1 83 ? -19.398 -0.377 19.008 1.00 97.19 83 ASN A N 1
ATOM 631 C CA . ASN A 1 83 ? -20.796 -0.710 19.285 1.00 97.19 83 ASN A CA 1
ATOM 632 C C . ASN A 1 83 ? -20.946 -2.024 20.066 1.00 97.19 83 ASN A C 1
ATOM 634 O O . ASN A 1 83 ? -21.862 -2.152 20.873 1.00 97.19 83 ASN A O 1
ATOM 638 N N . GLU A 1 84 ? -20.058 -2.991 19.831 1.00 97.62 84 GLU A N 1
ATOM 639 C CA . GLU A 1 84 ? -20.139 -4.334 20.419 1.00 97.62 84 GLU A CA 1
ATOM 640 C C . GLU A 1 84 ? -19.446 -4.449 21.784 1.00 97.62 84 GLU A C 1
ATOM 642 O O . GLU A 1 84 ? -19.832 -5.280 22.605 1.00 97.62 84 GLU A O 1
ATOM 647 N N . THR A 1 85 ? -18.415 -3.642 22.053 1.00 97.50 85 THR A N 1
ATOM 648 C CA . THR A 1 85 ? -17.640 -3.780 23.292 1.00 97.50 85 THR A CA 1
ATOM 649 C C . THR A 1 85 ? -18.450 -3.381 24.523 1.00 97.50 85 THR A C 1
ATOM 651 O O . THR A 1 85 ? -19.110 -2.340 24.539 1.00 97.50 85 THR A O 1
ATOM 654 N N . SER A 1 86 ? -18.362 -4.176 25.592 1.00 97.50 86 SER A N 1
ATOM 655 C CA . SER A 1 86 ? -18.885 -3.842 26.923 1.00 97.50 86 SER A CA 1
ATOM 656 C C . SER A 1 86 ? -17.853 -3.132 27.810 1.00 97.50 86 SER A C 1
ATOM 658 O O . SER A 1 86 ? -18.241 -2.463 28.767 1.00 97.50 86 SER A O 1
ATOM 660 N N . ASP A 1 87 ? -16.562 -3.238 27.484 1.00 97.94 87 ASP A N 1
ATOM 661 C CA . ASP A 1 87 ? -15.456 -2.676 28.260 1.00 97.94 87 ASP A CA 1
ATOM 662 C C . ASP A 1 87 ? -15.348 -1.153 28.066 1.00 97.94 87 ASP A C 1
ATOM 664 O O . ASP A 1 87 ? -15.145 -0.652 26.955 1.00 97.94 87 ASP A O 1
ATOM 668 N N . GLU A 1 88 ? -15.484 -0.393 29.156 1.00 97.00 88 GLU A N 1
ATOM 669 C CA . GLU A 1 88 ? -15.509 1.074 29.110 1.00 97.00 88 GLU A CA 1
ATOM 670 C C . GLU A 1 88 ? -14.167 1.661 28.652 1.00 97.00 88 GLU A C 1
ATOM 672 O O . GLU A 1 88 ? -14.143 2.645 27.906 1.00 97.00 88 GLU A O 1
ATOM 677 N N . TYR A 1 89 ? -13.049 1.056 29.063 1.00 96.44 89 TYR A N 1
ATOM 678 C CA . TYR A 1 89 ? -11.716 1.506 28.670 1.00 96.44 89 TYR A CA 1
ATOM 679 C C . TYR A 1 89 ? -11.520 1.385 27.154 1.00 96.44 89 TYR A C 1
ATOM 681 O O . TYR A 1 89 ? -11.148 2.355 26.488 1.00 96.44 89 TYR A O 1
ATOM 689 N N . THR A 1 90 ? -11.857 0.228 26.588 1.00 96.69 90 THR A N 1
ATOM 690 C CA . THR A 1 90 ? -11.829 -0.040 25.148 1.00 96.69 90 THR A CA 1
ATOM 691 C C . THR A 1 90 ? -12.772 0.898 24.409 1.00 96.69 90 THR A C 1
ATOM 693 O O . THR A 1 90 ? -12.360 1.518 23.429 1.00 96.69 90 THR A O 1
ATOM 696 N N . ARG A 1 91 ? -14.001 1.097 24.907 1.00 96.75 91 ARG A N 1
ATOM 697 C CA . ARG A 1 91 ? -14.954 2.045 24.312 1.00 96.75 91 ARG A CA 1
ATOM 698 C C . ARG A 1 91 ? -14.384 3.465 24.261 1.00 96.75 91 ARG A C 1
ATOM 700 O O . ARG A 1 91 ? -14.454 4.115 23.220 1.00 96.75 91 ARG A O 1
ATOM 707 N N . LYS A 1 92 ? -13.772 3.946 25.352 1.00 97.00 92 LYS A N 1
ATOM 708 C CA . LYS A 1 92 ? -13.117 5.266 25.394 1.00 97.00 92 LYS A CA 1
ATOM 709 C C . LYS A 1 92 ? -11.963 5.363 24.398 1.00 97.00 92 LYS A C 1
ATOM 711 O O . LYS A 1 92 ? -11.857 6.377 23.716 1.00 97.00 92 LYS A O 1
ATOM 716 N N . ARG A 1 93 ? -11.134 4.319 24.283 1.00 96.44 93 ARG A N 1
ATOM 717 C CA . ARG A 1 93 ? -10.012 4.285 23.334 1.00 96.44 93 ARG A CA 1
ATOM 718 C C . ARG A 1 93 ? -10.451 4.269 21.877 1.00 96.44 93 ARG A C 1
ATOM 720 O O . ARG A 1 93 ? -9.810 4.919 21.067 1.00 96.44 93 ARG A O 1
ATOM 727 N N . LEU A 1 94 ? -11.513 3.544 21.539 1.00 97.31 94 LEU A N 1
ATOM 728 C CA . LEU A 1 94 ? -12.013 3.481 20.164 1.00 97.31 94 LEU A CA 1
ATOM 729 C C . LEU A 1 94 ? -12.689 4.788 19.734 1.00 97.31 94 LEU A C 1
ATOM 731 O O . LEU A 1 94 ? -12.644 5.135 18.560 1.00 97.31 94 LEU A O 1
ATOM 735 N N . ARG A 1 95 ? -13.251 5.548 20.682 1.00 95.94 95 ARG A N 1
ATOM 736 C CA . ARG A 1 95 ? -13.973 6.792 20.390 1.00 95.94 95 ARG A CA 1
ATOM 737 C C . ARG A 1 95 ? -13.135 7.876 19.710 1.00 95.94 95 ARG A C 1
ATOM 739 O O . ARG A 1 95 ? -13.710 8.729 19.062 1.00 95.94 95 ARG A O 1
ATOM 746 N N . ILE A 1 96 ? -11.808 7.870 19.846 1.00 95.19 96 ILE A N 1
ATOM 747 C CA . ILE A 1 96 ? -10.949 8.873 19.183 1.00 95.19 96 ILE A CA 1
ATOM 748 C C . ILE A 1 96 ? -10.834 8.657 17.669 1.00 95.19 96 ILE A C 1
ATOM 750 O O . ILE A 1 96 ? -10.327 9.523 16.965 1.00 95.19 96 ILE A O 1
ATOM 754 N N . TYR A 1 97 ? -11.245 7.482 17.193 1.00 91.75 97 TYR A N 1
ATOM 755 C CA . TYR A 1 97 ? -11.194 7.095 15.790 1.00 91.75 97 TYR A CA 1
ATOM 756 C C . TYR A 1 97 ? -12.571 7.180 15.119 1.00 91.75 97 TYR A C 1
ATOM 758 O O . TYR A 1 97 ? -12.676 6.804 13.959 1.00 91.75 97 TYR A O 1
ATOM 766 N N . LEU A 1 98 ? -13.619 7.612 15.830 1.00 90.00 98 LEU A N 1
ATOM 767 C CA . LEU A 1 98 ? -14.991 7.773 15.330 1.00 90.00 98 LEU A CA 1
ATOM 768 C C . LEU A 1 98 ? -15.380 9.249 15.330 1.00 90.00 98 LEU A C 1
ATOM 770 O O . LEU A 1 98 ? -16.040 9.658 14.353 1.00 90.00 98 LEU A O 1
#

Organism: Prunus persica (NCBI: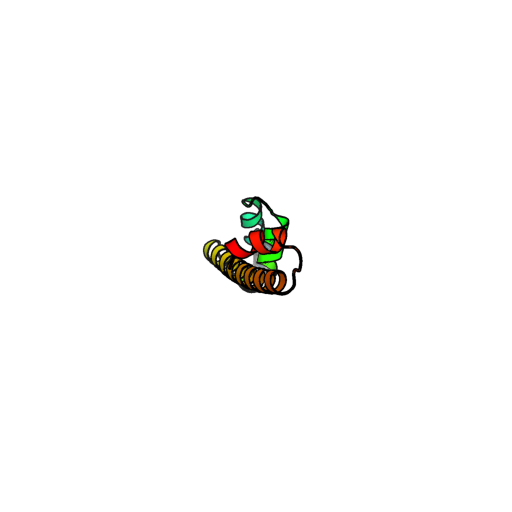txid3760)

Secondary structure (DSSP, 8-state):
-HHHHHHHHHHHHHHHHT--------HHHHHHTTSS-HHHHHHHHHTSGGGGG--HHHHHHHHHHHHHHHHHHHHHHHHHHHHH---HHHHHHHGGG-